Protein AF-A0A7Y5TYQ7-F1 (afdb_monomer)

pLDDT: mean 91.48, std 12.29, range [47.97, 98.44]

Foldseek 3Di:
DDPPPCVVVVVQVVLVVLLLDDDDPPVRDDPVVVVVVVVVLVVDPVSVVSNPVSVVVVDDPCVVVVVVVVVVVVVVVVVD

Mean predicted aligned error: 5.76 Å

Secondary structure (DSSP, 8-state):
---TTSHHHHHHHHHHHTTS-----GGG--HHHHHHHHHHHHH-HHHHHHHHHHHHTT--TTHHHHHHHHHHHHHHHHT-

Sequence (80 aa):
PTAADDHQRKNAEVLAQAGAAELIEQKHLTGDVLAERILALTSDDIRRAAVARAARGFARPDAAKLIVDKALALVAADAR

Radius of gyration: 18.42 Å; Cα contacts (8 Å, |Δi|>4): 30; chains: 1; bounding box: 44×19×52 Å

St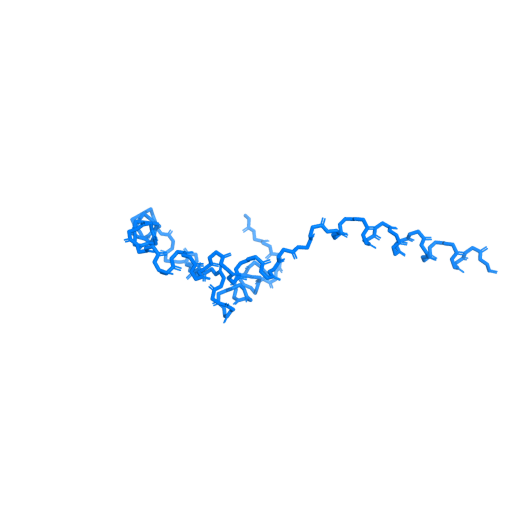ructure (mmCIF, N/CA/C/O backbone):
data_AF-A0A7Y5TYQ7-F1
#
_entry.id   AF-A0A7Y5TYQ7-F1
#
loop_
_atom_site.group_PDB
_atom_site.id
_atom_site.type_symbol
_atom_site.label_atom_id
_atom_site.label_alt_id
_atom_site.label_comp_id
_atom_site.label_asym_id
_atom_site.label_entity_id
_atom_site.label_seq_id
_atom_site.pdbx_PDB_ins_code
_atom_site.Cartn_x
_atom_site.Cartn_y
_atom_site.Cartn_z
_atom_site.occupancy
_atom_site.B_iso_or_equiv
_atom_site.auth_seq_id
_atom_site.auth_comp_id
_atom_site.auth_asym_id
_atom_site.auth_atom_id
_atom_site.pdbx_PDB_model_num
ATOM 1 N N . PRO A 1 1 ? 16.673 2.303 10.053 1.00 49.16 1 PRO A N 1
ATOM 2 C CA . PRO A 1 1 ? 16.007 2.369 8.733 1.00 49.16 1 PRO A CA 1
ATOM 3 C C . PRO A 1 1 ? 15.615 3.816 8.401 1.00 49.16 1 PRO A C 1
ATOM 5 O O . PRO A 1 1 ? 14.497 4.242 8.659 1.00 49.16 1 PRO A O 1
ATOM 8 N N . THR A 1 2 ? 16.561 4.592 7.880 1.00 47.97 2 THR A N 1
ATOM 9 C CA . THR A 1 2 ? 16.317 5.959 7.405 1.00 47.97 2 THR A CA 1
ATOM 10 C C . THR A 1 2 ? 16.656 5.970 5.925 1.00 47.97 2 THR A C 1
ATOM 12 O O . THR A 1 2 ? 17.819 6.080 5.547 1.00 47.97 2 THR A O 1
ATOM 15 N N . ALA A 1 3 ? 15.648 5.740 5.080 1.00 54.25 3 ALA A N 1
ATOM 16 C CA . ALA A 1 3 ? 15.800 5.981 3.652 1.00 54.25 3 ALA A CA 1
ATOM 17 C C . ALA A 1 3 ? 16.192 7.452 3.470 1.00 54.25 3 ALA A C 1
ATOM 19 O O . ALA A 1 3 ? 15.564 8.328 4.059 1.00 54.25 3 ALA A O 1
ATOM 20 N N . ALA A 1 4 ? 17.253 7.685 2.709 1.00 54.03 4 ALA A N 1
ATOM 21 C CA . ALA A 1 4 ? 18.117 8.854 2.816 1.00 54.03 4 ALA A CA 1
ATOM 22 C C . ALA A 1 4 ? 17.512 10.227 2.446 1.00 54.03 4 ALA A C 1
ATOM 24 O O . ALA A 1 4 ? 18.281 11.171 2.360 1.00 54.03 4 ALA A O 1
ATOM 25 N N . ASP A 1 5 ? 16.198 10.384 2.230 1.00 57.34 5 ASP A N 1
ATOM 26 C CA . ASP A 1 5 ? 15.649 11.684 1.790 1.00 57.34 5 ASP A CA 1
ATOM 27 C C . ASP A 1 5 ? 14.106 11.815 1.876 1.00 57.34 5 ASP A C 1
ATOM 29 O O . ASP A 1 5 ? 13.433 12.283 0.953 1.00 57.34 5 ASP A O 1
ATOM 33 N N . ASP A 1 6 ? 13.490 11.291 2.948 1.00 71.75 6 ASP A N 1
ATOM 34 C CA . ASP A 1 6 ? 12.019 11.305 3.139 1.00 71.75 6 ASP A CA 1
ATOM 35 C C . ASP A 1 6 ? 11.230 10.568 2.025 1.00 71.75 6 ASP A C 1
ATOM 37 O O . ASP A 1 6 ? 10.010 10.654 1.887 1.00 71.75 6 ASP A O 1
ATOM 41 N N . HIS A 1 7 ? 11.935 9.782 1.207 1.00 80.69 7 HIS A N 1
ATOM 42 C CA . HIS A 1 7 ? 11.367 9.070 0.061 1.00 80.69 7 HIS A CA 1
ATOM 43 C C . HIS A 1 7 ? 10.280 8.070 0.459 1.00 80.69 7 HIS A C 1
ATOM 45 O O . HIS A 1 7 ? 9.324 7.872 -0.285 1.00 80.69 7 HIS A O 1
ATOM 51 N N . GLN A 1 8 ? 10.392 7.464 1.644 1.00 83.19 8 GLN A N 1
ATOM 52 C CA . GLN A 1 8 ? 9.364 6.544 2.136 1.00 83.19 8 GLN A CA 1
ATOM 53 C C . GLN A 1 8 ? 8.052 7.273 2.425 1.00 83.19 8 GLN A C 1
ATOM 55 O O . GLN A 1 8 ? 6.986 6.765 2.082 1.00 83.19 8 GLN A O 1
ATOM 60 N N . ARG A 1 9 ? 8.125 8.487 2.986 1.00 88.44 9 ARG A N 1
ATOM 61 C CA . ARG A 1 9 ? 6.950 9.328 3.209 1.00 88.44 9 ARG A CA 1
ATOM 62 C C . ARG A 1 9 ? 6.322 9.727 1.881 1.00 88.44 9 ARG A C 1
ATOM 64 O O . ARG A 1 9 ? 5.132 9.505 1.711 1.00 88.44 9 ARG A O 1
ATOM 71 N N . LYS A 1 10 ? 7.116 10.219 0.923 1.00 89.88 10 LYS A N 1
ATOM 72 C CA . LYS A 1 10 ? 6.624 10.606 -0.414 1.00 89.88 10 LYS A CA 1
ATOM 73 C C . LYS A 1 10 ? 5.916 9.447 -1.122 1.00 89.88 10 LYS A C 1
ATOM 75 O O . LYS A 1 10 ? 4.822 9.622 -1.647 1.00 89.88 10 LYS A O 1
ATOM 80 N N . ASN A 1 11 ? 6.493 8.244 -1.085 1.00 89.38 11 ASN A N 1
ATOM 81 C CA . ASN A 1 11 ? 5.857 7.052 -1.653 1.00 89.38 11 ASN A CA 1
ATOM 82 C C . ASN A 1 11 ? 4.512 6.742 -0.979 1.00 89.38 11 ASN A C 1
ATOM 84 O O . ASN A 1 11 ? 3.539 6.409 -1.657 1.00 89.38 11 ASN A O 1
ATOM 88 N N . ALA A 1 12 ? 4.445 6.861 0.347 1.00 92.81 12 ALA A N 1
ATOM 89 C CA . ALA A 1 12 ? 3.216 6.620 1.088 1.00 92.81 12 ALA A CA 1
ATOM 90 C C . ALA A 1 12 ? 2.159 7.716 0.851 1.00 92.81 12 ALA A C 1
ATOM 92 O O . ALA A 1 12 ? 0.979 7.401 0.712 1.00 92.81 12 ALA A O 1
ATOM 93 N N . GLU A 1 13 ? 2.567 8.983 0.732 1.00 94.69 13 GLU A N 1
ATOM 94 C CA . GLU A 1 13 ? 1.691 10.109 0.387 1.00 94.69 13 GLU A CA 1
ATOM 95 C C . GLU A 1 13 ? 1.061 9.932 -0.995 1.00 94.69 13 GLU A C 1
ATOM 97 O O . GLU A 1 13 ? -0.140 10.144 -1.134 1.00 94.69 13 GLU A O 1
ATOM 102 N N . VAL A 1 14 ? 1.824 9.471 -1.993 1.00 95.38 14 VAL A N 1
ATOM 103 C CA . VAL A 1 14 ? 1.298 9.180 -3.340 1.00 95.38 14 VAL A CA 1
ATOM 104 C C . VAL A 1 14 ? 0.155 8.159 -3.289 1.00 95.38 14 VAL A C 1
ATOM 106 O O . VAL A 1 14 ? -0.881 8.351 -3.926 1.00 95.38 14 VAL A O 1
ATOM 109 N N . LEU A 1 15 ? 0.312 7.087 -2.507 1.00 95.88 15 LEU A N 1
ATOM 110 C CA . LEU A 1 15 ? -0.737 6.079 -2.329 1.00 95.88 15 LEU A CA 1
ATOM 111 C C . LEU A 1 15 ? -1.934 6.641 -1.548 1.00 95.88 15 LEU A C 1
ATOM 113 O O . LEU A 1 15 ? -3.081 6.426 -1.940 1.00 95.88 15 LEU A O 1
ATOM 117 N N . ALA A 1 16 ? -1.683 7.376 -0.464 1.00 96.44 16 ALA A N 1
ATOM 118 C CA . ALA A 1 16 ? -2.733 7.931 0.384 1.00 96.44 16 ALA A CA 1
ATOM 119 C C . ALA A 1 16 ? -3.581 8.988 -0.341 1.00 96.44 16 ALA A C 1
ATOM 121 O O . ALA A 1 16 ? -4.808 8.946 -0.272 1.00 96.44 16 ALA A O 1
ATOM 122 N N . GLN A 1 17 ? -2.950 9.887 -1.102 1.00 96.75 17 GLN A N 1
ATOM 123 C CA . GLN A 1 17 ? -3.638 10.905 -1.906 1.00 96.75 17 GLN A CA 1
ATOM 124 C C . GLN A 1 17 ? -4.530 10.289 -2.987 1.00 96.75 17 GLN A C 1
ATOM 126 O O . GLN A 1 17 ? -5.576 10.842 -3.315 1.00 96.75 17 GLN A O 1
ATOM 131 N N . ALA A 1 18 ? -4.156 9.122 -3.512 1.00 97.31 18 ALA A N 1
ATOM 132 C CA . ALA A 1 18 ? -4.975 8.376 -4.460 1.00 97.31 18 ALA A CA 1
ATOM 133 C C . ALA A 1 18 ? -6.053 7.496 -3.796 1.00 97.31 18 ALA A C 1
ATOM 135 O O . ALA A 1 18 ? -6.740 6.746 -4.490 1.00 97.31 18 ALA A O 1
ATOM 136 N N . GLY A 1 19 ? -6.190 7.536 -2.465 1.00 97.44 19 GLY A N 1
ATOM 137 C CA . GLY A 1 19 ? -7.118 6.686 -1.712 1.00 97.44 19 GLY A CA 1
ATOM 138 C C . GLY A 1 19 ? -6.732 5.202 -1.701 1.00 97.44 19 GLY A C 1
ATOM 139 O O . GLY A 1 19 ? -7.558 4.351 -1.376 1.00 97.44 19 GLY A O 1
ATOM 140 N N . ALA A 1 20 ? -5.493 4.877 -2.075 1.00 97.62 20 ALA A N 1
ATOM 141 C CA . ALA A 1 20 ? -4.976 3.513 -2.162 1.00 97.62 20 ALA A CA 1
ATOM 142 C C . ALA A 1 20 ? -4.362 3.003 -0.849 1.00 97.62 20 ALA A C 1
ATOM 144 O O . ALA A 1 20 ? -4.075 1.811 -0.741 1.00 97.62 20 ALA A O 1
ATOM 145 N N . ALA A 1 21 ? -4.152 3.877 0.136 1.00 96.50 21 ALA A N 1
ATOM 146 C CA . ALA A 1 21 ? -3.615 3.522 1.444 1.00 96.50 21 ALA A CA 1
ATOM 147 C C . ALA A 1 21 ? -4.019 4.541 2.520 1.00 96.50 21 ALA A C 1
ATOM 149 O O . ALA A 1 21 ? -4.437 5.656 2.217 1.00 96.50 21 ALA A O 1
ATOM 150 N N . GLU A 1 22 ? -3.828 4.165 3.781 1.00 95.50 22 GLU A N 1
ATOM 151 C CA . GLU A 1 22 ? -3.805 5.091 4.914 1.00 95.50 22 GLU A CA 1
ATOM 152 C C . GLU A 1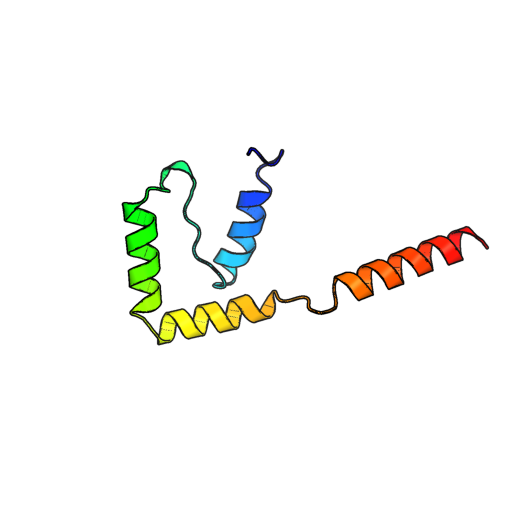 22 ? -2.358 5.332 5.340 1.00 95.50 22 GLU A C 1
ATOM 154 O O . GLU A 1 22 ? -1.562 4.395 5.407 1.00 95.50 22 GLU A O 1
ATOM 159 N N . LEU A 1 23 ? -2.020 6.585 5.642 1.00 95.62 23 LEU A N 1
ATOM 160 C CA . LEU A 1 23 ? -0.695 6.967 6.118 1.00 95.62 23 LEU A CA 1
ATOM 161 C C . LEU A 1 23 ? -0.731 7.210 7.628 1.00 95.62 23 LEU A C 1
ATOM 163 O O . LEU A 1 23 ? -1.427 8.105 8.104 1.00 95.62 23 LEU A O 1
ATOM 167 N N . ILE A 1 24 ? 0.070 6.446 8.369 1.00 95.69 24 ILE A N 1
ATOM 168 C CA . ILE A 1 24 ? 0.365 6.697 9.782 1.00 95.69 24 ILE A CA 1
ATOM 169 C C . ILE A 1 24 ? 1.789 7.245 9.851 1.00 95.69 24 ILE A C 1
ATOM 171 O O . ILE A 1 24 ? 2.743 6.557 9.490 1.00 95.69 24 ILE A O 1
ATOM 175 N N . GLU A 1 25 ? 1.952 8.492 10.293 1.00 92.69 25 GLU A N 1
ATOM 176 C CA . GLU A 1 25 ? 3.294 9.049 10.481 1.00 92.69 25 GLU A CA 1
ATOM 177 C C . GLU A 1 25 ? 4.021 8.317 11.614 1.00 92.69 25 GLU A C 1
ATOM 179 O O . GLU A 1 25 ? 3.419 8.012 12.640 1.00 92.69 25 GLU A O 1
ATOM 184 N N . GLN A 1 26 ? 5.333 8.110 11.472 1.00 91.00 26 GLN A N 1
ATOM 185 C CA . GLN A 1 26 ? 6.142 7.340 12.425 1.00 91.00 26 GLN A CA 1
ATOM 186 C C . GLN A 1 26 ? 5.973 7.788 13.887 1.00 91.00 26 GLN A C 1
ATOM 188 O O . GLN A 1 26 ? 5.906 6.950 14.778 1.00 91.00 26 GLN A O 1
ATOM 193 N N . LYS A 1 27 ? 5.863 9.099 14.145 1.00 92.56 27 LYS A N 1
ATOM 194 C CA . LYS A 1 27 ? 5.656 9.651 15.500 1.00 92.56 27 LYS A CA 1
ATOM 195 C C . LYS A 1 27 ? 4.311 9.266 16.137 1.00 92.56 27 LYS A C 1
ATOM 197 O O . LYS A 1 27 ? 4.161 9.397 17.344 1.00 92.56 27 LYS A O 1
ATOM 202 N N . HIS A 1 28 ? 3.351 8.807 15.335 1.00 94.19 28 HIS A N 1
ATOM 203 C CA . HIS A 1 28 ? 2.031 8.345 15.768 1.00 94.19 28 HIS A CA 1
ATOM 204 C C . HIS A 1 28 ? 1.871 6.823 15.632 1.00 94.19 28 HIS A C 1
ATOM 206 O O . HIS A 1 28 ? 0.816 6.289 15.968 1.00 94.19 28 HIS A O 1
ATOM 212 N N . LEU A 1 29 ? 2.885 6.115 15.119 1.00 95.88 29 LEU A N 1
ATOM 213 C CA . LEU A 1 29 ? 2.827 4.675 14.904 1.00 95.88 29 LEU A CA 1
ATOM 214 C C . LEU A 1 29 ? 3.069 3.933 16.223 1.00 95.88 29 LEU A C 1
ATOM 216 O O . LEU A 1 29 ? 4.202 3.602 16.572 1.00 95.88 29 LEU A O 1
ATOM 220 N N . THR A 1 30 ? 1.985 3.660 16.944 1.00 97.81 30 THR A N 1
ATOM 221 C CA . THR A 1 30 ? 1.966 2.766 18.109 1.00 97.81 30 THR A CA 1
ATOM 222 C C . THR A 1 30 ? 1.222 1.472 17.778 1.00 97.81 30 THR A C 1
ATOM 224 O O . THR A 1 30 ? 0.490 1.402 16.788 1.00 97.81 30 THR A O 1
ATOM 227 N N . GLY A 1 31 ? 1.402 0.438 18.607 1.00 98.19 31 GLY A N 1
ATOM 228 C CA . GLY A 1 31 ? 0.679 -0.828 18.452 1.00 98.19 31 GLY A CA 1
ATOM 229 C C . GLY A 1 31 ? -0.839 -0.639 18.491 1.00 98.19 31 GLY A C 1
ATOM 230 O O . GLY A 1 31 ? -1.538 -1.160 17.626 1.00 98.19 31 GLY A O 1
ATOM 231 N N . ASP A 1 32 ? -1.326 0.179 19.425 1.00 98.44 32 ASP A N 1
ATOM 232 C CA . ASP A 1 32 ? -2.756 0.459 19.588 1.00 98.44 32 ASP A CA 1
ATOM 233 C C . ASP A 1 32 ? -3.335 1.186 18.372 1.00 98.44 32 ASP A C 1
ATOM 235 O O . ASP A 1 32 ? -4.355 0.765 17.831 1.00 98.44 32 ASP A O 1
ATOM 239 N N . VAL A 1 33 ? -2.644 2.224 17.879 1.00 98.31 33 VAL A N 1
ATOM 240 C CA . VAL A 1 33 ? -3.072 2.964 16.682 1.00 98.31 33 VAL A CA 1
ATOM 241 C C . VAL A 1 33 ? -3.093 2.041 15.468 1.00 98.31 33 VAL A C 1
ATOM 243 O O . VAL A 1 33 ? -4.047 2.058 14.694 1.00 98.31 33 VAL A O 1
ATOM 246 N N . LEU A 1 34 ? -2.066 1.208 15.287 1.00 98.12 34 LEU A N 1
ATOM 247 C CA . LEU A 1 34 ? -2.027 0.269 14.169 1.00 98.12 34 LEU A CA 1
ATOM 248 C C . LEU A 1 34 ? -3.185 -0.740 14.236 1.00 98.12 34 LEU A C 1
ATOM 250 O O . LEU A 1 34 ? -3.857 -0.964 13.227 1.00 98.12 34 LEU A O 1
ATOM 254 N N . ALA A 1 35 ? -3.436 -1.321 15.412 1.00 98.44 35 ALA A N 1
ATOM 255 C CA . ALA A 1 35 ? -4.522 -2.273 15.619 1.00 98.44 35 ALA A CA 1
ATOM 256 C C . ALA A 1 35 ? -5.894 -1.635 15.351 1.00 98.44 35 ALA A C 1
ATOM 258 O O . ALA A 1 35 ? -6.702 -2.211 14.619 1.00 98.44 35 ALA A O 1
ATOM 259 N N . GLU A 1 36 ? -6.131 -0.425 15.865 1.00 98.31 36 GLU A N 1
ATOM 260 C CA . GLU A 1 36 ? -7.358 0.341 15.631 1.00 98.31 36 GLU A CA 1
ATOM 261 C C . GLU A 1 36 ? -7.617 0.543 14.131 1.00 98.31 36 GLU A C 1
ATOM 263 O O . GLU A 1 36 ? -8.714 0.257 13.646 1.00 98.31 36 GLU A O 1
ATOM 268 N N . ARG A 1 37 ? -6.605 0.980 13.367 1.00 97.75 37 ARG A N 1
ATOM 269 C CA . ARG A 1 37 ? -6.750 1.230 11.921 1.00 97.75 37 ARG A CA 1
ATOM 270 C C . ARG A 1 37 ? -7.046 -0.046 11.138 1.00 97.75 37 ARG A C 1
ATOM 272 O O . ARG A 1 37 ? -7.913 -0.036 10.264 1.00 97.75 37 ARG A O 1
ATOM 279 N N . ILE A 1 38 ? -6.377 -1.152 11.467 1.00 97.38 38 ILE A N 1
ATOM 280 C CA . ILE A 1 38 ? -6.632 -2.452 10.829 1.00 97.38 38 ILE A CA 1
ATOM 281 C C . ILE A 1 38 ? -8.066 -2.920 11.116 1.00 97.38 38 ILE A C 1
ATOM 283 O O . ILE A 1 38 ? -8.776 -3.332 10.195 1.00 97.38 38 ILE A O 1
ATOM 287 N N . LEU A 1 39 ? -8.517 -2.836 12.370 1.00 98.31 39 LEU A N 1
ATOM 288 C CA . LEU A 1 39 ? -9.876 -3.228 12.758 1.00 98.31 39 LEU A CA 1
ATOM 289 C C . LEU A 1 39 ? -10.938 -2.343 12.090 1.00 98.31 39 LEU A C 1
ATOM 291 O O . LEU A 1 39 ? -11.933 -2.853 11.573 1.00 98.31 39 LEU A O 1
ATOM 295 N N . ALA A 1 40 ? -10.708 -1.032 12.014 1.00 97.44 40 ALA A N 1
ATOM 296 C CA . ALA A 1 40 ? -11.601 -0.108 11.318 1.00 97.44 40 ALA A CA 1
ATOM 297 C C . ALA A 1 40 ? -11.707 -0.421 9.812 1.00 97.44 40 ALA A C 1
ATOM 299 O O . ALA A 1 40 ? -12.799 -0.411 9.252 1.00 97.44 40 ALA A O 1
ATOM 300 N N . LEU A 1 41 ? -10.595 -0.748 9.144 1.00 97.31 41 LEU A N 1
ATOM 301 C CA . LEU A 1 41 ? -10.611 -1.090 7.718 1.00 97.31 41 LEU A CA 1
ATOM 302 C C . LEU A 1 41 ? -11.238 -2.469 7.447 1.00 97.31 41 LEU A C 1
ATOM 304 O O . LEU A 1 41 ? -11.902 -2.673 6.431 1.00 97.31 41 LEU A O 1
ATOM 308 N N . THR A 1 42 ? -11.023 -3.440 8.333 1.00 96.69 42 THR A N 1
ATOM 309 C CA . THR A 1 42 ? -11.578 -4.797 8.179 1.00 96.69 42 THR A CA 1
ATOM 310 C C . THR A 1 42 ? -13.067 -4.873 8.503 1.00 96.69 42 THR A C 1
ATOM 312 O O . THR A 1 42 ? -13.748 -5.725 7.940 1.00 96.69 42 THR A O 1
ATOM 315 N N . SER A 1 43 ? -13.587 -3.969 9.335 1.00 98.06 43 SER A N 1
ATOM 316 C CA . SER A 1 43 ? -15.019 -3.877 9.655 1.00 98.06 43 SER A CA 1
ATOM 317 C C . SER A 1 43 ? -15.851 -3.090 8.633 1.00 98.06 43 SER A C 1
ATOM 319 O O . SER A 1 43 ? -17.074 -3.209 8.636 1.00 98.06 43 SER A O 1
ATOM 321 N N . ASP A 1 44 ? -15.219 -2.333 7.730 1.00 98.06 44 ASP A N 1
ATOM 322 C CA . ASP A 1 44 ? -15.896 -1.562 6.681 1.00 98.06 44 ASP A CA 1
ATOM 323 C C . ASP A 1 44 ? -15.605 -2.141 5.286 1.00 98.06 44 ASP A C 1
ATOM 325 O O . ASP A 1 44 ? -14.597 -1.841 4.637 1.00 98.06 44 ASP A O 1
ATOM 329 N N . ASP A 1 45 ? -16.514 -2.989 4.807 1.00 98.06 45 ASP A N 1
ATOM 330 C CA . ASP A 1 45 ? -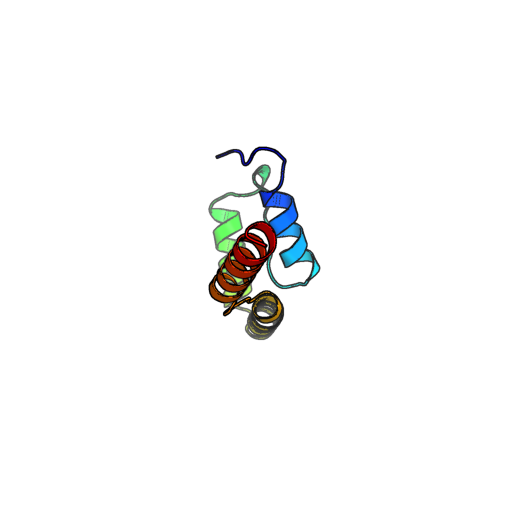16.413 -3.655 3.504 1.00 98.06 45 ASP A CA 1
ATOM 331 C C . ASP A 1 45 ? -16.396 -2.678 2.325 1.00 98.06 45 ASP A C 1
ATOM 333 O O . ASP A 1 45 ? -15.670 -2.891 1.346 1.00 98.06 45 ASP A O 1
ATOM 337 N N . ILE A 1 46 ? -17.166 -1.592 2.415 1.00 98.19 46 ILE A N 1
ATOM 338 C CA . ILE A 1 46 ? -17.285 -0.600 1.344 1.00 98.19 46 ILE A CA 1
ATOM 339 C C . ILE A 1 46 ? -15.963 0.150 1.208 1.00 98.19 46 ILE A C 1
ATOM 341 O O . ILE A 1 46 ? -15.407 0.239 0.103 1.00 98.19 46 ILE A O 1
ATOM 345 N N . ARG A 1 47 ? -15.427 0.638 2.330 1.00 97.38 47 ARG A N 1
ATOM 346 C CA . ARG A 1 47 ? -14.129 1.313 2.382 1.00 97.38 47 ARG A CA 1
ATOM 347 C C . ARG A 1 47 ? -13.007 0.382 1.952 1.00 97.38 47 ARG A C 1
ATOM 349 O O . ARG A 1 47 ? -12.208 0.761 1.095 1.00 97.38 47 ARG A O 1
ATOM 356 N N . ARG A 1 48 ? -12.965 -0.852 2.462 1.00 97.81 48 ARG A N 1
ATOM 357 C CA . ARG A 1 48 ? -11.941 -1.836 2.083 1.00 97.81 48 ARG A CA 1
ATOM 358 C C . ARG A 1 48 ? -11.957 -2.124 0.586 1.00 97.81 48 ARG A C 1
ATOM 360 O O . ARG A 1 48 ? -10.902 -2.148 -0.049 1.00 97.81 48 ARG A O 1
ATOM 367 N N . ALA A 1 49 ? -13.141 -2.287 -0.004 1.00 98.00 49 ALA A N 1
ATOM 368 C CA . ALA A 1 49 ? -13.277 -2.486 -1.441 1.00 98.00 49 ALA A CA 1
ATOM 369 C C . ALA A 1 49 ? -12.828 -1.254 -2.246 1.00 98.00 49 ALA A C 1
ATOM 371 O O . ALA A 1 49 ? -12.232 -1.413 -3.314 1.00 98.00 49 ALA A O 1
ATOM 372 N N . ALA A 1 50 ? -13.081 -0.037 -1.752 1.00 97.88 50 ALA A N 1
ATOM 373 C CA . ALA A 1 50 ? -12.616 1.198 -2.381 1.00 97.88 50 ALA A CA 1
ATOM 374 C C . ALA A 1 50 ? -11.083 1.311 -2.367 1.00 97.88 50 ALA A C 1
ATOM 376 O O . ALA A 1 50 ? -10.488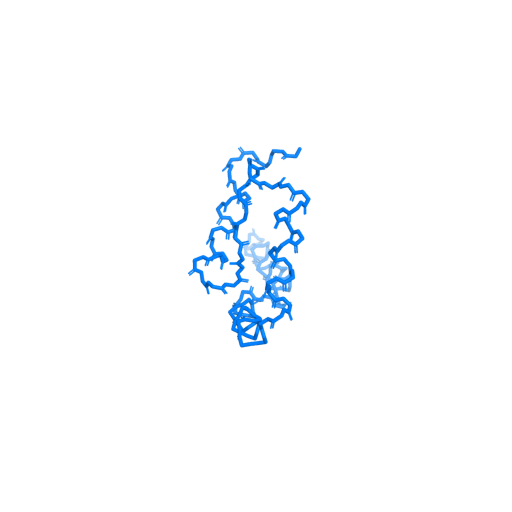 1.476 -3.435 1.00 97.88 50 ALA A O 1
ATOM 377 N N . VAL A 1 51 ? -10.452 1.106 -1.206 1.00 97.81 51 VAL A N 1
ATOM 378 C CA . VAL A 1 51 ? -8.985 1.104 -1.060 1.00 97.81 51 VAL A CA 1
ATOM 379 C C . VAL A 1 51 ? -8.356 0.046 -1.968 1.00 97.81 51 VAL A C 1
ATOM 381 O O . VAL A 1 51 ? -7.437 0.340 -2.728 1.00 97.81 51 VAL A O 1
ATOM 384 N N . ALA A 1 52 ? -8.907 -1.172 -1.989 1.00 97.44 52 ALA A N 1
ATOM 385 C CA . ALA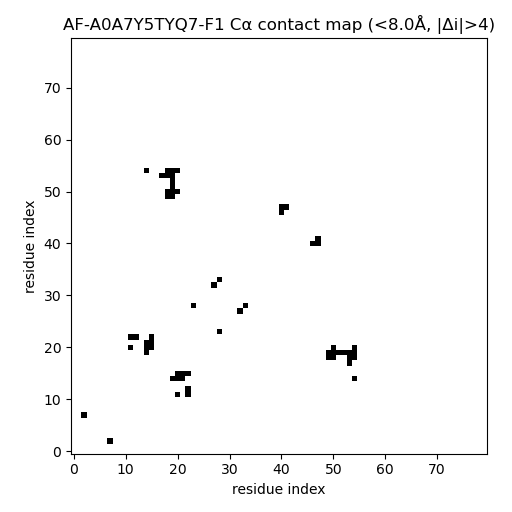 A 1 52 ? -8.408 -2.251 -2.840 1.00 97.44 52 ALA A CA 1
A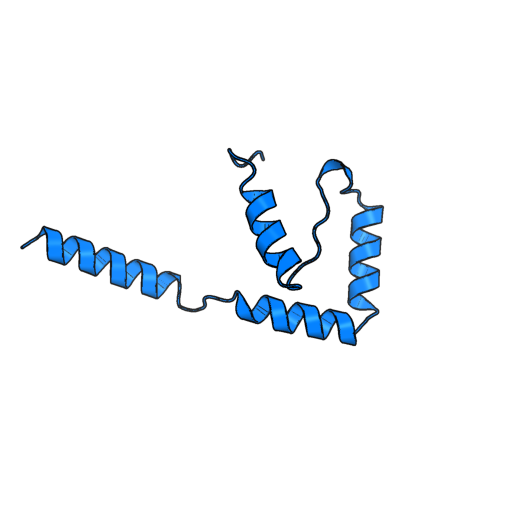TOM 386 C C . ALA A 1 52 ? -8.547 -1.961 -4.345 1.00 97.44 52 ALA A C 1
ATOM 388 O O . ALA A 1 52 ? -7.737 -2.438 -5.144 1.00 97.44 52 ALA A O 1
ATOM 389 N N . ARG A 1 53 ? -9.586 -1.229 -4.774 1.00 97.75 53 ARG A N 1
ATOM 390 C CA . ARG A 1 53 ? -9.721 -0.787 -6.174 1.00 97.75 53 ARG A CA 1
ATOM 391 C C . ARG A 1 53 ? -8.676 0.270 -6.521 1.00 97.75 53 ARG A C 1
ATOM 393 O O . ARG A 1 53 ? -8.022 0.130 -7.550 1.00 97.75 53 ARG A O 1
ATOM 400 N N . ALA A 1 54 ? -8.491 1.271 -5.664 1.00 97.56 54 ALA A N 1
ATOM 401 C CA . ALA A 1 54 ? -7.490 2.315 -5.870 1.00 97.56 54 ALA A CA 1
ATOM 402 C C . ALA A 1 54 ? -6.065 1.735 -5.899 1.00 97.56 54 ALA A C 1
ATOM 404 O O . ALA A 1 54 ? -5.315 1.987 -6.841 1.00 97.56 54 ALA A O 1
ATOM 405 N N . ALA A 1 55 ? -5.725 0.863 -4.944 1.00 96.56 55 ALA A N 1
ATOM 406 C CA . ALA A 1 55 ? -4.421 0.201 -4.868 1.00 96.56 55 ALA A CA 1
ATOM 407 C C . ALA A 1 55 ? -4.093 -0.627 -6.119 1.00 96.56 55 ALA A C 1
ATOM 409 O O . ALA A 1 55 ? -2.955 -0.620 -6.587 1.00 96.56 55 ALA A O 1
ATOM 410 N N . ARG A 1 56 ? -5.091 -1.281 -6.730 1.00 96.12 56 AR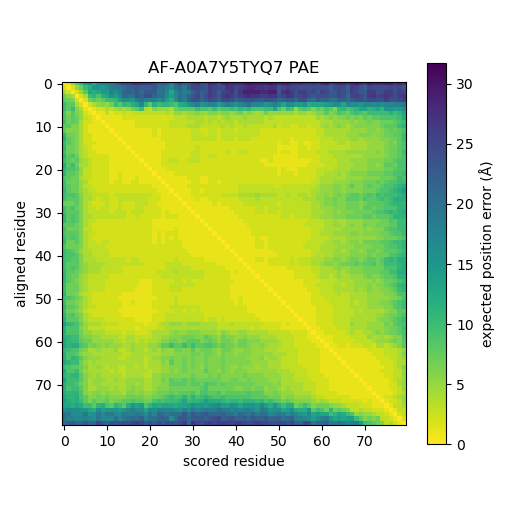G A N 1
ATOM 411 C CA . ARG A 1 56 ? -4.900 -2.010 -7.995 1.00 96.12 56 ARG A CA 1
ATOM 412 C C . ARG A 1 56 ? -4.430 -1.114 -9.145 1.00 96.12 56 ARG A C 1
ATOM 414 O O . ARG A 1 56 ? -3.681 -1.594 -9.989 1.00 96.12 56 ARG A O 1
ATOM 421 N N . GLY A 1 57 ? -4.781 0.174 -9.162 1.00 94.62 57 GLY A N 1
ATOM 422 C CA . GLY A 1 57 ? -4.293 1.128 -10.171 1.00 94.62 57 GLY A CA 1
ATOM 423 C C . GLY A 1 57 ? -2.777 1.379 -10.121 1.00 94.62 57 GLY A C 1
ATOM 424 O O . GLY A 1 57 ? -2.164 1.767 -11.122 1.00 94.62 57 GLY A O 1
ATOM 425 N N . PHE A 1 58 ? -2.148 1.103 -8.976 1.00 93.81 58 PHE A N 1
ATOM 426 C CA . PHE A 1 58 ? -0.702 1.226 -8.783 1.00 93.81 58 PHE A CA 1
ATOM 427 C C . PHE A 1 58 ? 0.070 -0.034 -9.170 1.00 93.81 58 PHE A C 1
ATOM 429 O O . PHE A 1 58 ? 1.296 0.013 -9.270 1.00 93.81 58 PHE A O 1
ATOM 436 N N . ALA A 1 59 ? -0.615 -1.150 -9.431 1.00 92.12 59 ALA A N 1
ATOM 437 C CA . ALA A 1 59 ? 0.047 -2.367 -9.867 1.00 92.12 59 ALA A CA 1
ATOM 438 C C . ALA A 1 59 ? 0.788 -2.134 -11.196 1.00 92.12 59 ALA A C 1
ATOM 440 O O . ALA A 1 59 ? 0.285 -1.499 -12.130 1.00 92.12 59 ALA A O 1
ATOM 441 N N . ARG A 1 60 ? 2.012 -2.656 -11.276 1.00 93.50 60 ARG A N 1
ATOM 442 C CA . ARG A 1 60 ? 2.829 -2.693 -12.495 1.00 93.50 60 ARG A CA 1
ATOM 443 C C . ARG A 1 60 ? 3.319 -4.129 -12.710 1.00 93.50 60 ARG A C 1
ATOM 445 O O . ARG A 1 60 ? 4.491 -4.401 -12.460 1.00 93.50 60 ARG A O 1
ATOM 452 N N . PRO A 1 61 ? 2.425 -5.055 -13.112 1.00 93.38 61 PRO A N 1
ATOM 453 C CA . PRO A 1 61 ? 2.750 -6.481 -13.215 1.00 93.38 61 PRO A CA 1
ATOM 454 C C . PRO A 1 61 ? 3.936 -6.745 -14.152 1.00 93.38 61 PRO A C 1
ATOM 456 O O . PRO A 1 61 ? 4.780 -7.583 -13.853 1.00 93.38 61 PRO A O 1
ATOM 459 N N . ASP A 1 62 ? 4.069 -5.948 -15.215 1.00 94.88 62 ASP A N 1
ATOM 460 C CA . ASP A 1 62 ? 5.124 -6.112 -16.218 1.00 94.88 62 ASP A CA 1
ATOM 461 C C . ASP A 1 62 ? 6.363 -5.238 -15.963 1.00 94.88 62 ASP A C 1
ATOM 463 O O . ASP A 1 62 ? 7.230 -5.139 -16.832 1.00 94.88 62 ASP A O 1
ATOM 467 N N . ALA A 1 63 ? 6.477 -4.580 -14.798 1.00 95.50 63 ALA A N 1
ATOM 468 C CA . ALA A 1 63 ? 7.554 -3.618 -14.529 1.00 95.50 63 ALA A CA 1
ATOM 469 C C . ALA A 1 63 ? 8.946 -4.214 -14.759 1.00 95.50 63 ALA A C 1
ATOM 471 O O . ALA A 1 63 ? 9.760 -3.619 -15.459 1.00 95.50 63 ALA A 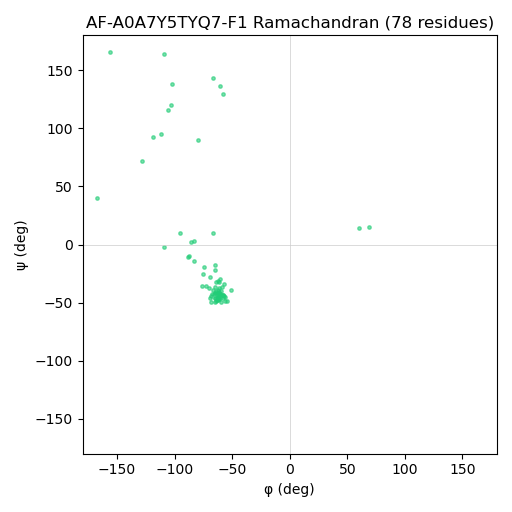O 1
ATOM 472 N N . ALA A 1 64 ? 9.205 -5.401 -14.205 1.00 96.12 64 ALA A N 1
ATOM 473 C CA . ALA A 1 64 ? 10.499 -6.063 -14.336 1.00 96.12 64 ALA A CA 1
ATOM 474 C C . ALA A 1 64 ? 10.834 -6.358 -15.804 1.00 96.12 64 ALA A C 1
ATOM 476 O O . ALA A 1 64 ? 11.928 -6.032 -16.263 1.00 96.12 64 ALA A O 1
ATOM 477 N N . LYS A 1 65 ? 9.868 -6.898 -16.560 1.00 97.19 65 LYS A N 1
ATOM 478 C CA . LYS A 1 65 ? 10.028 -7.153 -17.994 1.00 97.19 65 LYS A CA 1
ATOM 479 C C . LYS A 1 65 ? 10.325 -5.862 -18.758 1.00 97.19 65 LYS A C 1
ATOM 481 O O . LYS A 1 65 ? 11.296 -5.811 -19.503 1.00 97.19 65 LYS A O 1
ATOM 486 N N . LEU A 1 66 ? 9.530 -4.815 -18.538 1.00 97.25 66 LEU A N 1
ATOM 487 C CA . LEU A 1 66 ? 9.692 -3.526 -19.211 1.00 97.25 66 LEU A CA 1
ATOM 488 C C . LEU A 1 66 ? 11.065 -2.900 -18.926 1.00 97.25 66 LEU A C 1
ATOM 490 O O . LEU A 1 66 ? 11.680 -2.325 -19.823 1.00 97.25 66 LEU A O 1
ATOM 494 N N . ILE A 1 67 ? 11.545 -3.003 -17.684 1.00 97.38 67 ILE A N 1
ATOM 495 C CA . ILE A 1 67 ? 12.869 -2.511 -17.288 1.00 97.38 67 ILE A CA 1
ATOM 496 C C . ILE A 1 67 ? 13.961 -3.264 -18.051 1.00 97.38 67 ILE A C 1
ATOM 498 O O . ILE A 1 67 ? 14.836 -2.622 -18.630 1.00 97.38 67 ILE A O 1
ATOM 502 N N . VAL A 1 68 ? 13.893 -4.598 -18.097 1.00 97.75 68 VAL A N 1
ATOM 503 C CA . VAL A 1 68 ? 14.875 -5.425 -18.816 1.00 97.75 68 VAL A CA 1
ATOM 504 C C . VAL A 1 68 ? 14.864 -5.118 -20.312 1.00 97.75 68 VAL A C 1
ATOM 506 O O . VAL A 1 68 ? 15.922 -4.860 -20.881 1.00 97.75 68 VAL A O 1
ATOM 509 N N . ASP A 1 69 ? 13.686 -5.070 -20.937 1.00 97.50 69 ASP A N 1
ATOM 510 C CA . ASP A 1 69 ? 13.553 -4.763 -22.366 1.00 97.50 69 ASP A CA 1
ATOM 511 C C . ASP A 1 69 ? 14.177 -3.392 -22.697 1.00 97.50 69 ASP A C 1
ATOM 513 O O . ASP A 1 69 ? 14.915 -3.252 -23.675 1.00 97.50 69 ASP A O 1
ATOM 517 N N . LYS A 1 70 ? 13.933 -2.378 -21.854 1.00 96.81 70 LYS A N 1
ATOM 518 C CA . LYS A 1 70 ? 14.514 -1.035 -22.017 1.00 96.81 70 LYS A CA 1
ATOM 519 C C . LYS A 1 70 ? 16.026 -1.021 -21.804 1.00 96.81 70 LYS A C 1
ATOM 521 O O . LYS A 1 70 ? 16.728 -0.368 -22.571 1.00 96.81 70 LYS A O 1
ATOM 526 N N . ALA A 1 71 ? 16.526 -1.728 -20.793 1.00 97.19 71 ALA A N 1
ATOM 527 C CA . ALA A 1 71 ? 17.957 -1.813 -20.521 1.00 97.19 71 ALA A CA 1
ATOM 528 C C . ALA A 1 71 ? 18.710 -2.464 -21.694 1.00 97.19 71 ALA A C 1
ATOM 530 O O . ALA A 1 71 ? 19.722 -1.931 -22.144 1.00 97.19 71 ALA A O 1
ATOM 531 N N . LEU A 1 72 ? 18.179 -3.561 -22.245 1.00 97.44 72 LEU A N 1
ATOM 532 C CA . LEU A 1 72 ? 18.761 -4.233 -23.410 1.00 97.44 72 LEU A CA 1
ATOM 533 C C . LEU A 1 72 ? 18.746 -3.346 -24.662 1.00 97.44 72 LEU A C 1
ATOM 535 O O . LEU A 1 72 ? 19.730 -3.318 -25.400 1.00 97.44 72 LEU A O 1
ATOM 539 N N . ALA A 1 73 ? 17.666 -2.591 -24.887 1.00 96.62 73 ALA A N 1
ATOM 540 C CA . ALA A 1 73 ? 17.581 -1.658 -26.010 1.00 96.62 73 ALA A CA 1
ATOM 541 C C . ALA A 1 73 ? 18.642 -0.544 -25.936 1.00 96.62 73 ALA A C 1
ATOM 543 O O . ALA A 1 73 ? 19.215 -0.190 -26.964 1.00 96.62 73 ALA A O 1
ATOM 544 N N . LEU A 1 74 ? 18.928 -0.021 -24.736 1.00 96.44 74 LEU A N 1
ATOM 545 C CA . LEU A 1 74 ? 19.973 0.989 -24.532 1.00 96.44 74 LEU A CA 1
ATOM 546 C C . LEU A 1 74 ? 21.368 0.431 -24.834 1.00 96.44 74 LEU A C 1
ATOM 548 O O . LEU A 1 74 ? 22.120 1.058 -25.572 1.00 96.44 74 LEU A O 1
ATOM 552 N N . VAL A 1 75 ? 21.684 -0.770 -24.341 1.00 95.88 75 VAL A N 1
ATOM 553 C CA . VAL A 1 75 ? 22.976 -1.428 -24.611 1.00 95.88 75 VAL A CA 1
ATOM 554 C C . VAL A 1 75 ? 23.165 -1.697 -26.107 1.00 95.88 75 VAL A C 1
ATOM 556 O O . VAL A 1 75 ? 24.244 -1.482 -26.647 1.00 95.88 75 VAL A O 1
ATOM 559 N N . ALA A 1 76 ? 22.113 -2.139 -26.801 1.00 90.50 76 ALA A N 1
ATOM 560 C CA . ALA A 1 76 ? 22.177 -2.397 -28.238 1.00 90.50 76 ALA A CA 1
ATOM 561 C C . ALA A 1 76 ? 22.312 -1.117 -29.084 1.00 90.50 76 ALA A C 1
ATOM 563 O O . ALA A 1 76 ? 22.842 -1.179 -30.193 1.00 90.50 76 ALA A O 1
ATOM 564 N N . ALA A 1 77 ? 21.811 0.020 -28.592 1.00 84.38 77 ALA A N 1
ATOM 565 C CA . ALA A 1 77 ? 21.952 1.317 -29.249 1.00 84.38 77 ALA A CA 1
ATOM 566 C C . ALA A 1 77 ? 23.357 1.910 -29.070 1.00 84.38 77 ALA A C 1
ATOM 568 O O . ALA A 1 77 ? 23.857 2.522 -30.003 1.00 84.38 77 ALA A O 1
ATOM 569 N N . ASP A 1 78 ? 23.984 1.691 -27.913 1.00 79.31 78 ASP A N 1
ATOM 570 C CA . ASP A 1 78 ? 25.346 2.156 -27.601 1.00 79.31 78 ASP A CA 1
ATOM 571 C C . ASP A 1 78 ? 26.436 1.328 -28.316 1.00 79.31 78 ASP A C 1
ATOM 573 O O . ASP A 1 78 ? 27.567 1.766 -28.489 1.00 79.31 78 ASP A O 1
ATOM 577 N N . 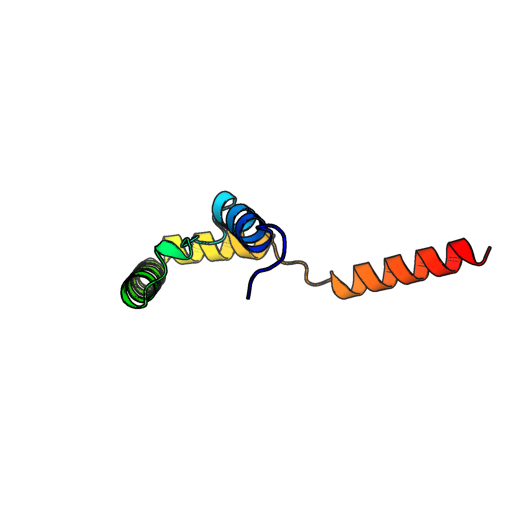ALA A 1 79 ? 26.089 0.115 -28.759 1.00 69.44 79 ALA A N 1
ATOM 578 C CA . ALA A 1 79 ? 26.965 -0.777 -29.520 1.00 69.44 79 ALA A CA 1
ATOM 579 C C . ALA A 1 79 ? 26.961 -0.529 -31.047 1.00 69.44 79 ALA A C 1
ATOM 581 O O . ALA A 1 79 ? 27.596 -1.294 -31.779 1.00 69.44 79 ALA A O 1
ATOM 582 N N . ARG A 1 80 ? 26.221 0.476 -31.538 1.00 54.44 80 ARG A N 1
ATOM 583 C CA . ARG A 1 80 ? 26.184 0.901 -32.951 1.00 54.44 80 ARG A CA 1
ATOM 584 C C . ARG A 1 80 ? 26.914 2.219 -33.142 1.00 54.44 80 ARG A C 1
ATOM 586 O O . ARG A 1 80 ? 27.539 2.355 -34.215 1.00 54.44 80 ARG A O 1
#

Solvent-accessible surface area (backbone atoms only — not comparable to full-atom values): 4788 Å² total; per-residue (Å²): 142,74,67,92,74,60,53,67,56,53,57,44,49,58,34,32,76,61,47,32,46,86,78,74,56,74,96,65,64,43,73,66,54,50,51,51,53,52,52,56,45,70,72,31,64,70,60,40,54,48,24,55,55,38,38,57,73,72,62,60,94,58,47,69,59,54,51,51,56,51,54,52,51,50,56,59,59,75,75,108